Protein AF-A0A2R6MXJ1-F1 (afdb_monomer_lite)

Foldseek 3Di:
DAFPDQDPVGTDDDDDDDDDDDDDADALDWDADPNWIWHWDDPDPVDIDIGTCVPCSVVVVVVVVVVVVVVVVVVVVVVVVVVVVVVVVVVVVVVPPDDDD

Radius of gyration: 31.89 Å; chains: 1; bounding box: 71×28×98 Å

pLDDT: mean 83.09, std 9.75, range [53.72, 97.81]

Structure (mmCIF, N/CA/C/O backbone):
data_AF-A0A2R6MXJ1-F1
#
_entry.id   AF-A0A2R6MXJ1-F1
#
loop_
_atom_site.group_PDB
_atom_site.id
_atom_site.type_symbol
_atom_site.label_atom_id
_atom_site.label_alt_id
_atom_site.label_comp_id
_atom_site.label_asym_id
_atom_site.label_entity_id
_atom_site.label_seq_id
_atom_site.pdbx_PDB_ins_code
_atom_site.Cartn_x
_atom_site.Cartn_y
_atom_site.Cartn_z
_atom_site.occupancy
_atom_site.B_iso_or_equiv
_atom_site.auth_seq_id
_atom_site.auth_comp_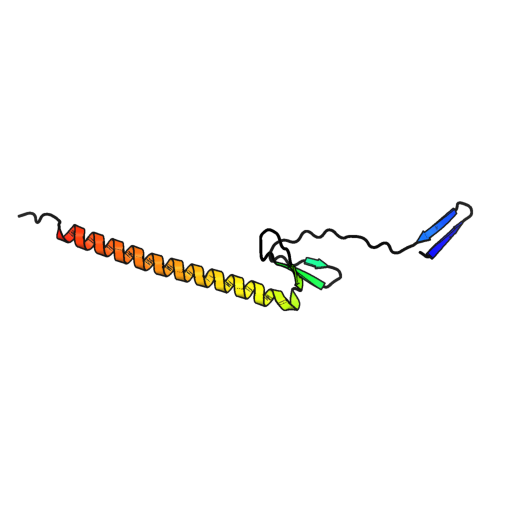id
_atom_site.auth_asym_id
_atom_site.auth_atom_id
_atom_site.pdbx_PDB_model_num
ATOM 1 N N . ALA A 1 1 ? -30.875 -0.581 31.792 1.00 67.19 1 ALA A N 1
ATOM 2 C CA . ALA A 1 1 ? -30.906 0.597 32.678 1.00 67.19 1 ALA A CA 1
ATOM 3 C C . ALA A 1 1 ? -31.044 0.127 34.119 1.00 67.19 1 ALA A C 1
ATOM 5 O O . ALA A 1 1 ? -31.775 -0.831 34.345 1.00 67.19 1 ALA A O 1
ATOM 6 N N . SER A 1 2 ? -30.348 0.762 35.055 1.00 84.25 2 SER A N 1
ATOM 7 C CA . SER A 1 2 ? -30.363 0.514 36.500 1.00 84.25 2 SER A CA 1
ATOM 8 C C . SER A 1 2 ? -30.555 1.829 37.252 1.00 84.25 2 SER A C 1
ATOM 10 O O . SER A 1 2 ? -30.196 2.894 36.755 1.00 84.25 2 SER A O 1
ATOM 12 N N . VAL A 1 3 ? -31.142 1.767 38.444 1.00 82.25 3 VAL A N 1
ATOM 13 C CA . VAL A 1 3 ? -31.262 2.934 39.327 1.00 82.25 3 VAL A CA 1
ATOM 14 C C . VAL A 1 3 ? -29.945 3.110 40.074 1.00 82.25 3 VAL A C 1
ATOM 16 O O . VAL A 1 3 ? -29.483 2.183 40.730 1.00 82.25 3 VAL A O 1
ATOM 19 N N . ASP A 1 4 ? -29.364 4.298 39.952 1.00 83.19 4 ASP A N 1
ATOM 20 C CA . ASP A 1 4 ? -28.047 4.661 40.488 1.00 83.19 4 ASP A CA 1
ATOM 21 C C . ASP A 1 4 ? -28.170 5.398 41.835 1.00 83.19 4 ASP A C 1
ATOM 23 O O . ASP A 1 4 ? -27.277 5.364 42.675 1.00 83.19 4 ASP A O 1
ATOM 27 N N . GLY A 1 5 ? -29.319 6.039 42.077 1.00 81.38 5 GLY A N 1
ATOM 28 C CA . GLY A 1 5 ? -29.639 6.668 43.356 1.00 81.38 5 GLY A CA 1
ATOM 29 C C . GLY A 1 5 ? -31.053 7.244 43.398 1.00 81.38 5 GLY A C 1
ATOM 30 O O . GLY A 1 5 ? -31.608 7.631 42.369 1.00 81.38 5 GLY A O 1
ATOM 31 N N . VAL A 1 6 ? -31.633 7.309 44.598 1.00 77.56 6 VAL A N 1
ATOM 32 C CA . VAL A 1 6 ? -32.955 7.899 44.861 1.00 77.56 6 VAL A CA 1
ATOM 33 C C . VAL A 1 6 ? -32.802 8.955 45.956 1.00 77.56 6 VAL A C 1
ATOM 35 O O . VAL A 1 6 ? -32.290 8.645 47.031 1.00 77.56 6 VAL A O 1
ATOM 38 N N . SER A 1 7 ? -33.237 10.188 45.695 1.00 83.94 7 SER A N 1
ATOM 39 C CA . SER A 1 7 ? -33.294 11.273 46.683 1.00 83.94 7 SER A CA 1
ATOM 40 C C . SER A 1 7 ? -34.670 11.949 46.690 1.00 83.94 7 SER A C 1
ATOM 42 O O . SER A 1 7 ? -35.519 11.667 45.845 1.00 83.94 7 SER A O 1
ATOM 44 N N . ALA A 1 8 ? -34.890 12.857 47.648 1.00 81.00 8 ALA A N 1
ATOM 45 C CA . ALA A 1 8 ? -36.118 13.653 47.735 1.00 81.00 8 ALA A CA 1
ATOM 46 C C . ALA A 1 8 ? -36.349 14.551 46.501 1.00 81.00 8 ALA A C 1
ATOM 48 O O . ALA A 1 8 ? -37.488 14.916 46.223 1.00 81.00 8 ALA A O 1
ATOM 49 N N . ASP A 1 9 ? -35.287 14.850 45.747 1.00 81.00 9 ASP A N 1
ATOM 50 C CA . ASP A 1 9 ? -35.321 15.697 44.552 1.00 81.00 9 ASP A CA 1
ATOM 51 C C . ASP A 1 9 ? -35.487 14.892 43.247 1.00 81.00 9 ASP A C 1
ATOM 53 O O . ASP A 1 9 ? -35.743 15.475 42.193 1.00 81.00 9 ASP A O 1
ATOM 57 N N . GLY A 1 10 ? -35.361 13.556 43.284 1.00 77.25 10 GLY A N 1
ATOM 58 C CA . GLY A 1 10 ? -35.592 12.693 42.120 1.00 77.25 10 GLY A CA 1
ATOM 59 C C . GLY A 1 10 ? -34.809 11.374 42.097 1.00 77.25 10 GLY A C 1
ATOM 60 O O . GLY A 1 10 ? -34.110 11.003 43.039 1.00 77.25 10 GLY A O 1
ATOM 61 N N . ILE A 1 11 ? -34.937 10.649 40.978 1.00 83.75 11 ILE A N 1
ATOM 62 C CA . ILE A 1 11 ? -34.305 9.340 40.742 1.00 83.75 11 ILE A CA 1
ATOM 63 C C . ILE A 1 11 ? -33.242 9.475 39.647 1.00 83.75 11 ILE A C 1
ATOM 65 O O . ILE A 1 11 ? -33.536 9.930 38.541 1.00 83.75 11 ILE A O 1
ATOM 69 N N . ARG A 1 12 ? -32.012 9.039 39.936 1.00 75.38 12 ARG A N 1
ATOM 70 C CA . ARG A 1 12 ? -30.911 8.957 38.968 1.00 75.38 12 ARG A CA 1
ATOM 71 C C . ARG A 1 12 ? -30.890 7.560 38.346 1.00 75.38 12 ARG A C 1
ATOM 73 O O . ARG A 1 12 ? -30.810 6.562 39.058 1.00 75.38 12 ARG A O 1
ATOM 80 N N . LEU A 1 13 ? -30.970 7.493 37.020 1.00 76.19 13 LEU A N 1
ATOM 81 C CA . LEU A 1 13 ? -30.922 6.256 36.237 1.00 76.19 13 LEU A CA 1
ATOM 82 C C . LEU A 1 13 ? -29.610 6.203 35.445 1.00 76.19 13 LEU A C 1
ATOM 84 O O . LEU A 1 13 ? -29.232 7.193 34.823 1.00 76.19 13 LEU A O 1
ATOM 88 N N . SER A 1 14 ? -28.947 5.048 35.444 1.00 76.38 14 SER A N 1
ATOM 89 C CA . SER A 1 14 ? -27.764 4.749 34.635 1.00 76.38 14 SER A CA 1
ATOM 90 C C . SER A 1 14 ? -28.095 3.667 33.605 1.00 76.38 14 SER A C 1
ATOM 92 O O . SER A 1 14 ? -28.795 2.692 33.883 1.00 76.38 14 SER A O 1
ATOM 94 N N . TRP A 1 15 ? -27.648 3.818 32.364 1.00 79.06 15 TRP A N 1
ATOM 95 C CA . TRP A 1 15 ? -27.773 2.769 31.353 1.00 79.06 15 TRP A CA 1
ATOM 96 C C . TRP A 1 15 ? -26.635 2.858 30.346 1.00 79.06 15 TRP A C 1
ATOM 98 O O . TRP A 1 15 ? -26.185 3.948 30.011 1.00 79.06 15 TRP A O 1
ATOM 108 N N . ALA A 1 16 ? -26.180 1.703 29.859 1.00 78.38 16 ALA A N 1
ATOM 109 C CA . ALA A 1 16 ? -25.265 1.647 28.731 1.00 78.38 16 ALA A CA 1
ATOM 110 C C . ALA A 1 16 ? -26.050 1.981 27.458 1.00 78.38 16 ALA A C 1
ATOM 112 O O . ALA A 1 16 ? -26.992 1.269 27.103 1.00 78.38 16 ALA A O 1
ATOM 113 N N . ALA A 1 17 ? -25.688 3.078 26.803 1.00 72.44 17 ALA A N 1
ATOM 114 C CA . ALA A 1 17 ? -26.136 3.384 25.455 1.00 72.44 17 ALA A CA 1
ATOM 115 C C . ALA A 1 17 ? -25.005 3.008 24.488 1.00 72.44 17 ALA A C 1
ATOM 117 O O . ALA A 1 17 ? -23.851 3.331 24.782 1.00 72.44 17 ALA A O 1
ATOM 118 N N . PRO A 1 18 ? -25.289 2.327 23.364 1.00 70.38 18 PRO A N 1
ATOM 119 C CA . PRO A 1 18 ? -24.301 2.207 22.306 1.00 70.38 18 PRO A CA 1
ATOM 120 C C . PRO A 1 18 ? -23.951 3.618 21.823 1.00 70.38 18 PRO A C 1
ATOM 122 O O . PRO A 1 18 ? -24.824 4.360 21.376 1.00 70.38 18 PRO A O 1
ATOM 125 N N . GLY A 1 19 ? -22.690 4.006 22.001 1.00 65.19 19 GLY A N 1
ATOM 126 C CA . GLY A 1 19 ? -22.125 5.210 21.407 1.00 65.19 19 GLY A CA 1
ATOM 127 C C . GLY A 1 19 ? -21.499 4.848 20.068 1.00 65.19 19 GLY A C 1
ATOM 128 O O . GLY A 1 19 ? -20.790 3.847 19.974 1.00 65.19 19 GLY A O 1
ATOM 129 N N . GLU A 1 20 ? -21.772 5.639 19.038 1.00 60.62 20 GLU A N 1
ATOM 130 C CA . GLU A 1 20 ? -21.049 5.545 17.774 1.00 60.62 20 GLU A CA 1
ATOM 131 C C . GLU A 1 20 ? -19.765 6.373 17.895 1.00 60.62 20 GLU A C 1
ATOM 133 O O . GLU A 1 20 ? -19.821 7.588 18.086 1.00 60.62 20 GLU A O 1
ATOM 138 N N . GLU A 1 21 ? -18.600 5.728 17.801 1.00 61.72 21 GLU A N 1
ATOM 139 C CA . GLU A 1 21 ? -17.347 6.447 17.571 1.00 61.72 21 GLU A CA 1
ATOM 140 C C . GLU A 1 21 ? -17.146 6.627 16.071 1.00 61.72 21 GLU A C 1
ATOM 142 O O . GLU A 1 21 ? -17.029 5.665 15.311 1.00 61.72 21 GLU A O 1
ATOM 147 N N . THR A 1 22 ? -17.098 7.885 15.639 1.00 61.91 22 THR A N 1
ATOM 148 C CA . THR A 1 22 ? -16.686 8.221 14.278 1.00 61.91 22 THR A CA 1
ATOM 149 C C . THR A 1 22 ? -15.165 8.266 14.244 1.00 61.91 22 THR A C 1
ATOM 151 O O . THR A 1 22 ? -14.559 9.219 14.729 1.00 61.91 22 THR A O 1
ATOM 154 N N . VAL A 1 23 ? -14.546 7.232 13.681 1.00 65.44 23 VAL A N 1
ATOM 155 C CA . VAL A 1 23 ? -13.095 7.181 13.473 1.00 65.44 23 VAL A CA 1
ATOM 156 C C . VAL A 1 23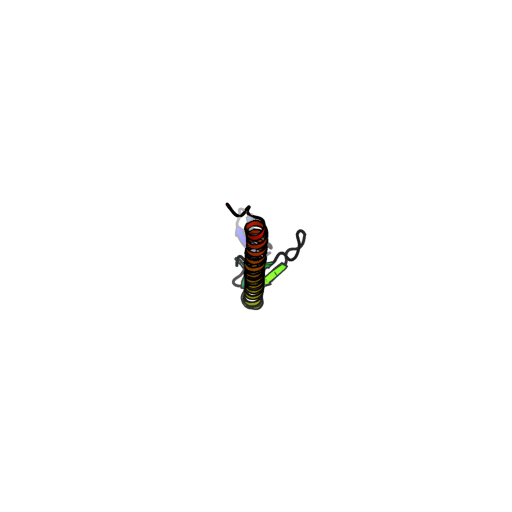 ? -12.807 7.506 12.014 1.00 65.44 23 VAL A C 1
ATOM 158 O O . VAL A 1 23 ? -13.308 6.839 11.108 1.00 65.44 23 VAL A O 1
ATOM 161 N N . THR A 1 24 ? -12.003 8.539 11.777 1.00 65.38 24 THR A N 1
ATOM 162 C CA . THR A 1 24 ? -11.520 8.853 10.431 1.00 65.38 24 THR A CA 1
ATOM 163 C C . THR A 1 24 ? -10.427 7.861 10.066 1.00 65.38 24 THR A C 1
ATOM 165 O O . THR A 1 24 ? -9.415 7.761 10.756 1.00 65.38 24 THR A O 1
ATOM 168 N N . LEU A 1 25 ? -10.628 7.132 8.974 1.00 65.50 25 LEU A N 1
ATOM 169 C CA . LEU A 1 25 ? -9.671 6.159 8.466 1.00 65.50 25 LEU A CA 1
ATOM 170 C C . LEU A 1 25 ? -9.109 6.659 7.139 1.00 65.50 25 LEU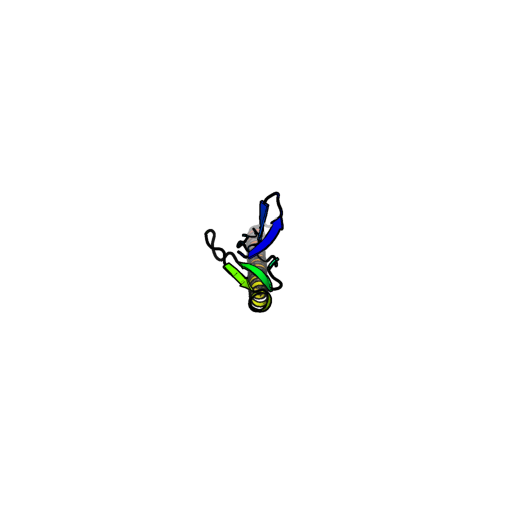 A C 1
ATOM 172 O O . LEU A 1 25 ? -9.865 7.093 6.270 1.00 65.50 25 LEU A O 1
ATOM 176 N N . SER A 1 26 ? -7.790 6.582 6.989 1.00 68.69 26 SER A N 1
ATOM 177 C CA . SER A 1 26 ? -7.098 6.832 5.725 1.00 68.69 26 SER A CA 1
ATOM 178 C C . SER A 1 26 ? -6.623 5.509 5.126 1.00 68.69 26 SER A C 1
ATOM 180 O O . SER A 1 26 ? -6.460 4.516 5.841 1.00 68.69 26 SER A O 1
ATOM 182 N N . ALA A 1 27 ? -6.417 5.471 3.810 1.00 67.38 27 ALA A N 1
ATOM 183 C CA . ALA A 1 27 ? -5.949 4.268 3.130 1.00 67.38 27 ALA A CA 1
ATOM 184 C C . ALA A 1 27 ? -4.564 3.862 3.657 1.00 67.38 27 ALA A C 1
ATOM 186 O O . ALA A 1 27 ? -3.602 4.615 3.523 1.00 67.38 27 ALA A O 1
ATOM 187 N N . GLY A 1 28 ? -4.473 2.670 4.249 1.00 64.94 28 GLY A N 1
ATOM 188 C CA . GLY A 1 28 ? -3.231 2.151 4.829 1.00 64.94 28 GLY A CA 1
ATOM 189 C C . GLY A 1 28 ? -2.849 2.708 6.205 1.00 64.94 28 GLY A C 1
ATOM 190 O O . GLY A 1 28 ? -1.839 2.265 6.743 1.00 64.94 28 GLY A O 1
ATOM 191 N N . ASP A 1 29 ? -3.638 3.611 6.798 1.00 77.62 29 ASP A N 1
ATOM 192 C CA . ASP A 1 29 ? -3.412 4.049 8.179 1.00 77.62 29 ASP A CA 1
ATOM 193 C C . ASP A 1 29 ? -4.019 3.057 9.170 1.00 77.62 29 ASP A C 1
ATOM 195 O O . ASP A 1 29 ? -5.182 2.655 9.050 1.00 77.62 29 ASP A O 1
ATOM 199 N N . ASN A 1 30 ? -3.236 2.717 10.191 1.00 77.81 30 ASN A N 1
ATOM 200 C CA . ASN A 1 30 ? -3.697 1.912 11.308 1.00 77.81 30 ASN A CA 1
ATOM 201 C C . ASN A 1 30 ? -4.410 2.780 12.351 1.00 77.81 30 ASN A C 1
ATOM 203 O O . ASN A 1 30 ? -3.888 3.798 12.805 1.00 77.81 30 ASN A O 1
ATOM 207 N N . GLN A 1 31 ? -5.587 2.337 12.782 1.00 79.69 31 GLN A N 1
ATOM 208 C CA . GLN A 1 31 ? -6.361 2.938 13.861 1.00 79.69 31 GLN A CA 1
ATOM 209 C C . GLN A 1 31 ? -6.744 1.879 14.889 1.00 79.69 31 GLN A C 1
ATOM 211 O O . GLN A 1 31 ? -7.149 0.767 14.551 1.00 79.69 31 GLN A O 1
ATOM 216 N N . THR A 1 32 ? -6.618 2.228 16.169 1.00 83.06 32 THR A N 1
ATOM 217 C CA . THR A 1 32 ? -6.941 1.318 17.272 1.00 83.06 32 THR A CA 1
ATOM 218 C C . THR A 1 32 ? -8.354 1.580 17.766 1.00 83.06 32 THR A C 1
ATOM 220 O O . THR A 1 32 ? -8.646 2.666 18.257 1.00 83.06 32 THR A O 1
ATOM 223 N N . VAL A 1 33 ? -9.213 0.565 17.698 1.00 78.00 33 VAL A N 1
ATOM 224 C CA . VAL A 1 33 ? -10.590 0.616 18.203 1.00 78.00 33 VAL A CA 1
ATOM 225 C C . VAL A 1 33 ? -10.774 -0.516 19.205 1.00 78.00 33 VAL A C 1
ATOM 227 O O . VAL A 1 33 ? -10.570 -1.686 18.877 1.00 78.00 33 VAL A O 1
ATOM 230 N N . ASN A 1 34 ? -11.132 -0.181 20.450 1.00 78.75 34 ASN A N 1
ATOM 231 C CA . ASN A 1 34 ? -11.286 -1.150 21.547 1.00 78.75 34 ASN A CA 1
ATOM 232 C C . ASN A 1 34 ? -10.069 -2.085 21.741 1.00 78.75 34 ASN A C 1
ATOM 234 O O . ASN A 1 34 ? -10.221 -3.259 22.074 1.00 78.75 34 ASN A O 1
ATOM 238 N N . GLY A 1 35 ? -8.852 -1.571 21.522 1.00 80.25 35 GLY A N 1
ATOM 239 C CA . GLY A 1 35 ? -7.602 -2.324 21.694 1.00 80.25 35 GLY A CA 1
ATOM 240 C C . GLY A 1 35 ? -7.242 -3.267 20.540 1.00 80.25 35 GLY A C 1
ATOM 241 O O . GLY A 1 35 ? -6.262 -3.999 20.652 1.00 80.25 35 GLY A O 1
ATOM 242 N N . VAL A 1 36 ? -8.000 -3.250 19.441 1.00 82.94 36 VAL A N 1
ATOM 243 C CA . VAL A 1 36 ? -7.674 -3.970 18.203 1.00 82.94 36 VAL A CA 1
ATOM 244 C C . VAL A 1 36 ? -7.325 -2.955 17.119 1.00 82.94 36 VAL A C 1
ATOM 246 O O . VAL A 1 36 ? -8.024 -1.958 16.945 1.00 82.94 36 VAL A O 1
ATOM 249 N N . GLU A 1 37 ? -6.229 -3.202 16.410 1.00 86.25 37 GLU A N 1
ATOM 250 C CA . GLU A 1 37 ? -5.746 -2.347 15.329 1.00 86.25 37 GLU A CA 1
ATOM 251 C C . GLU A 1 37 ? -6.382 -2.765 13.995 1.00 86.25 37 GLU A C 1
ATOM 253 O O . GLU A 1 37 ? -6.399 -3.950 13.634 1.00 86.25 37 GLU A O 1
ATOM 258 N N . TYR A 1 38 ? -6.920 -1.787 13.275 1.00 85.19 38 TYR A N 1
ATOM 259 C CA . TYR A 1 38 ? -7.548 -1.954 11.971 1.00 85.19 38 TYR A CA 1
ATOM 260 C C . TYR A 1 38 ? -6.976 -0.950 10.975 1.00 85.19 38 TYR A C 1
ATOM 262 O O . TYR A 1 38 ? -6.571 0.141 11.363 1.00 85.19 38 TYR A O 1
ATOM 270 N N . PHE A 1 39 ? -7.038 -1.275 9.689 1.00 87.25 39 PHE A N 1
ATOM 271 C CA . PHE A 1 39 ? -6.766 -0.336 8.604 1.00 87.25 39 PHE A CA 1
ATOM 272 C C . PHE A 1 39 ? -7.896 -0.351 7.577 1.00 87.25 39 PHE A C 1
ATOM 274 O O . PHE A 1 39 ? -8.621 -1.343 7.431 1.00 87.25 39 PHE A O 1
ATOM 281 N N . ALA A 1 40 ? -8.045 0.761 6.859 1.00 87.44 40 ALA A N 1
ATOM 282 C CA . ALA A 1 40 ? -8.980 0.857 5.748 1.00 87.44 40 ALA A CA 1
ATOM 283 C C . ALA A 1 40 ? -8.301 0.485 4.425 1.00 87.44 40 ALA A C 1
ATOM 285 O O . ALA A 1 40 ? -7.242 1.013 4.071 1.00 87.44 40 ALA A O 1
ATOM 286 N N . HIS A 1 41 ? -8.955 -0.400 3.679 1.00 83.56 41 HIS A N 1
ATOM 287 C CA . HIS A 1 41 ? -8.617 -0.762 2.311 1.00 83.56 41 HIS A CA 1
ATOM 288 C C . HIS A 1 41 ? -9.749 -0.335 1.371 1.00 83.56 41 HIS A C 1
ATOM 290 O O . HIS A 1 41 ? -10.919 -0.645 1.603 1.00 83.56 41 HIS A O 1
ATOM 296 N N . PHE A 1 42 ? -9.390 0.365 0.298 1.00 86.69 42 PHE A N 1
ATOM 297 C CA . PHE A 1 42 ? -10.316 0.900 -0.697 1.00 86.69 42 PHE A CA 1
ATOM 298 C C . PHE A 1 42 ? -10.088 0.161 -2.021 1.00 86.69 42 PHE A C 1
ATOM 300 O O . PHE A 1 42 ? -9.240 0.580 -2.809 1.00 86.69 42 PHE A O 1
ATOM 307 N N . PRO A 1 43 ? -10.775 -0.969 -2.266 1.00 79.56 43 PRO A N 1
ATOM 308 C CA . PRO A 1 43 ? -10.609 -1.720 -3.510 1.00 79.56 43 PRO A CA 1
ATOM 309 C C . PRO A 1 43 ? -11.207 -0.992 -4.725 1.00 79.56 43 PRO A C 1
ATOM 311 O O . PRO A 1 43 ? -10.799 -1.256 -5.853 1.00 79.56 43 PRO A O 1
ATOM 314 N N . ASP A 1 44 ? -12.188 -0.110 -4.505 1.00 81.44 44 ASP A N 1
ATOM 315 C CA . ASP A 1 44 ? -12.853 0.692 -5.532 1.00 81.44 44 ASP A CA 1
ATOM 316 C C . ASP A 1 44 ? -13.371 2.024 -4.941 1.00 81.44 44 ASP A C 1
ATOM 318 O O . ASP A 1 44 ? -13.367 2.215 -3.724 1.00 81.44 44 ASP A O 1
ATOM 322 N N . GLU A 1 45 ? -13.813 2.957 -5.793 1.00 81.00 45 GLU A N 1
ATOM 323 C CA . GLU A 1 45 ? -14.258 4.306 -5.383 1.00 81.00 45 GLU A CA 1
ATOM 324 C C . GLU A 1 45 ? -15.509 4.313 -4.483 1.00 81.00 45 GLU A C 1
ATOM 326 O O . GLU A 1 45 ? -15.794 5.319 -3.836 1.00 81.00 45 GLU A O 1
ATOM 331 N N . ASN A 1 46 ? -16.261 3.209 -4.426 1.00 83.69 46 ASN A N 1
ATOM 332 C CA . ASN A 1 46 ? -17.543 3.119 -3.723 1.00 83.69 46 ASN A CA 1
ATOM 333 C C . ASN A 1 46 ? -17.542 2.074 -2.598 1.00 83.69 46 ASN A C 1
ATOM 335 O O . ASN A 1 46 ? -18.597 1.776 -2.028 1.00 83.69 46 ASN A O 1
ATOM 339 N N . ARG A 1 47 ? -16.384 1.497 -2.268 1.00 79.81 47 ARG A N 1
ATOM 340 C CA . ARG A 1 47 ? -16.265 0.421 -1.288 1.00 79.81 47 ARG A CA 1
ATOM 341 C C . ARG A 1 47 ? -15.091 0.670 -0.367 1.00 79.81 47 ARG A C 1
ATOM 343 O O . ARG A 1 47 ? -13.963 0.878 -0.795 1.00 79.81 47 ARG A O 1
ATOM 350 N N . VAL A 1 48 ? -15.371 0.538 0.923 1.00 82.50 48 VAL A N 1
ATOM 351 C CA . VAL A 1 48 ? -14.368 0.567 1.983 1.00 82.50 48 VAL A CA 1
ATOM 352 C C . VAL A 1 48 ? -14.435 -0.753 2.729 1.00 82.50 48 VAL A C 1
ATOM 354 O O . VAL A 1 48 ? -15.517 -1.218 3.090 1.00 82.50 48 VAL A O 1
ATOM 357 N N . GLN A 1 49 ? -13.282 -1.370 2.942 1.00 83.69 49 GLN A N 1
ATOM 358 C CA . GLN A 1 49 ? -13.128 -2.561 3.763 1.00 83.69 49 GLN A CA 1
ATOM 359 C C . GLN A 1 49 ? -12.303 -2.207 4.995 1.00 83.69 49 GLN A C 1
ATOM 361 O O . GLN A 1 49 ? -11.233 -1.615 4.881 1.00 83.69 49 GLN A O 1
ATOM 366 N N . ILE A 1 50 ? -12.807 -2.581 6.168 1.00 84.56 50 ILE A N 1
ATOM 367 C CA . ILE A 1 50 ? -12.087 -2.467 7.435 1.00 84.56 50 ILE A CA 1
ATOM 368 C C . ILE A 1 50 ? -11.466 -3.830 7.712 1.00 84.56 50 ILE A C 1
ATOM 370 O O . ILE A 1 50 ? -12.188 -4.812 7.899 1.00 84.56 50 ILE A O 1
ATOM 374 N N . LEU A 1 51 ? -10.141 -3.900 7.716 1.00 85.25 51 LEU A N 1
ATOM 375 C CA . LEU A 1 51 ? -9.400 -5.142 7.913 1.00 85.25 51 LEU A CA 1
ATOM 376 C C . LEU A 1 51 ? -8.551 -5.035 9.173 1.00 85.25 51 LEU A C 1
ATOM 378 O O . LEU A 1 51 ? -8.079 -3.957 9.522 1.00 85.25 51 LEU A O 1
ATOM 382 N N . ARG A 1 52 ? -8.354 -6.155 9.871 1.00 84.75 52 ARG A N 1
ATOM 383 C CA . ARG A 1 52 ? -7.468 -6.182 11.037 1.00 84.75 52 ARG A CA 1
ATOM 384 C C . ARG A 1 52 ? -6.007 -6.117 10.608 1.00 84.75 52 ARG A C 1
ATOM 386 O O . ARG A 1 52 ? -5.583 -6.858 9.713 1.00 84.75 52 ARG A O 1
ATOM 393 N N . SER A 1 53 ? -5.236 -5.271 11.278 1.00 84.25 53 SER A N 1
ATOM 394 C CA . SER A 1 53 ? -3.843 -5.021 10.911 1.00 84.25 53 SER A CA 1
ATOM 395 C C . SER A 1 53 ? -2.939 -6.221 11.204 1.00 84.25 53 SER A C 1
ATOM 397 O O . SER A 1 53 ? -2.069 -6.541 10.399 1.00 84.25 53 SER A O 1
ATOM 399 N N . ASP A 1 54 ? -3.204 -6.967 12.279 1.00 84.88 54 ASP A N 1
ATOM 400 C CA . ASP A 1 54 ? -2.434 -8.156 12.678 1.00 84.88 54 ASP A CA 1
ATOM 401 C C . ASP A 1 54 ? -2.451 -9.298 11.646 1.00 84.88 54 ASP A C 1
ATOM 403 O O . ASP A 1 54 ? -1.514 -10.094 11.593 1.00 84.88 54 ASP A O 1
ATOM 407 N N . GLN A 1 55 ? -3.493 -9.379 10.816 1.00 83.75 55 GLN A N 1
ATOM 408 C CA . GLN A 1 55 ? -3.674 -10.461 9.843 1.00 83.75 55 GLN A CA 1
ATOM 409 C C . GLN A 1 55 ? -3.411 -10.037 8.398 1.00 83.75 55 GLN A C 1
ATOM 411 O O . GLN A 1 55 ? -2.888 -10.831 7.618 1.00 83.75 55 GLN A O 1
ATOM 416 N N . HIS A 1 56 ? -3.781 -8.809 8.025 1.00 85.62 56 HIS A N 1
ATOM 417 C CA . HIS A 1 56 ? -3.856 -8.413 6.613 1.00 85.62 56 HIS A CA 1
ATOM 418 C C . HIS A 1 56 ? -2.879 -7.303 6.213 1.00 85.62 56 HIS A C 1
ATOM 420 O O . HIS A 1 56 ? -2.610 -7.137 5.022 1.00 85.62 56 HIS A O 1
ATOM 426 N N . TYR A 1 57 ? -2.302 -6.573 7.172 1.00 84.75 57 TYR A N 1
ATOM 427 C CA . TYR A 1 57 ? -1.452 -5.418 6.867 1.00 84.75 57 TYR A CA 1
ATOM 428 C C . TYR A 1 57 ? -0.168 -5.807 6.120 1.00 84.75 57 TYR A C 1
ATOM 430 O O . TYR A 1 57 ? 0.220 -5.151 5.156 1.00 84.75 57 TYR A O 1
ATOM 4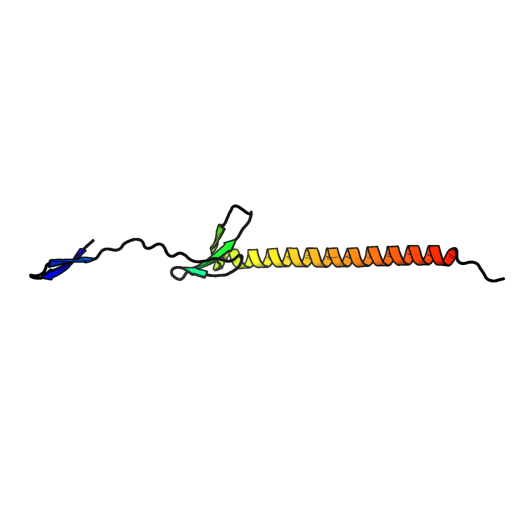38 N N . GLY A 1 58 ? 0.470 -6.916 6.509 1.00 84.44 58 GLY A N 1
ATOM 439 C CA . GLY A 1 58 ? 1.694 -7.390 5.853 1.00 84.44 58 GLY A CA 1
ATOM 440 C C . GLY A 1 58 ? 1.489 -7.731 4.373 1.00 84.44 58 GLY A C 1
ATOM 441 O O . GLY A 1 58 ? 2.320 -7.380 3.538 1.00 84.44 58 GLY A O 1
ATOM 442 N N . THR A 1 59 ? 0.363 -8.364 4.034 1.00 86.12 59 THR A N 1
ATOM 443 C CA . THR A 1 59 ? 0.001 -8.658 2.640 1.00 86.12 59 THR A CA 1
ATOM 444 C C . THR A 1 59 ? -0.279 -7.377 1.861 1.00 86.12 59 THR A C 1
ATOM 446 O O . THR A 1 59 ? 0.255 -7.219 0.768 1.00 86.12 59 THR A O 1
ATOM 449 N N . TYR A 1 60 ? -1.029 -6.438 2.447 1.00 86.69 60 TYR A N 1
ATOM 450 C CA . TYR A 1 60 ? -1.333 -5.143 1.832 1.00 86.69 60 TYR A CA 1
ATOM 451 C C . TYR A 1 60 ? -0.063 -4.359 1.457 1.00 86.69 60 TYR A C 1
ATOM 453 O O . TYR A 1 60 ? 0.100 -3.937 0.312 1.00 86.69 60 TYR A O 1
ATOM 461 N N . VAL A 1 61 ? 0.878 -4.217 2.396 1.00 86.88 61 VAL A N 1
ATOM 462 C CA . VAL A 1 61 ? 2.155 -3.530 2.135 1.00 86.88 61 VAL A CA 1
ATOM 463 C C . VAL A 1 61 ? 3.003 -4.302 1.117 1.00 86.88 61 VAL A C 1
ATOM 465 O O . VAL A 1 61 ? 3.645 -3.699 0.256 1.00 86.88 61 VAL A O 1
ATOM 468 N N . GLY A 1 62 ? 2.983 -5.636 1.177 1.00 86.56 62 GLY A N 1
ATOM 469 C CA . GLY A 1 62 ? 3.663 -6.493 0.206 1.00 86.56 62 GLY A CA 1
ATOM 470 C C . GLY A 1 62 ? 3.174 -6.267 -1.227 1.00 86.56 62 GLY A C 1
ATOM 471 O O . GLY A 1 62 ? 3.988 -6.080 -2.131 1.00 86.56 62 GLY A O 1
ATOM 472 N N . GLU A 1 63 ? 1.861 -6.216 -1.438 1.00 87.44 63 GLU A N 1
ATOM 473 C CA . GLU A 1 63 ? 1.261 -5.937 -2.748 1.00 87.44 63 GLU A CA 1
ATOM 474 C C . GLU A 1 63 ? 1.620 -4.540 -3.264 1.00 87.44 63 GLU A C 1
ATOM 476 O O . GLU A 1 63 ? 1.998 -4.398 -4.429 1.00 87.44 63 GLU A O 1
ATOM 481 N N . LEU A 1 64 ? 1.593 -3.523 -2.396 1.00 86.81 64 LEU A N 1
ATOM 482 C CA . LEU A 1 64 ? 1.986 -2.162 -2.768 1.00 86.81 64 LEU A CA 1
ATOM 483 C C . LEU A 1 64 ? 3.445 -2.110 -3.248 1.00 86.81 64 LEU A C 1
ATOM 485 O O . LEU A 1 64 ? 3.735 -1.552 -4.307 1.00 86.81 64 LEU A O 1
ATOM 489 N N . SER A 1 65 ? 4.348 -2.786 -2.531 1.00 86.75 65 SER A N 1
ATOM 490 C CA . SER A 1 65 ? 5.759 -2.879 -2.923 1.00 86.75 65 SER A CA 1
ATOM 491 C C . SER A 1 65 ? 5.963 -3.619 -4.253 1.00 86.75 65 SER A C 1
ATOM 493 O O . SER A 1 65 ? 6.844 -3.270 -5.040 1.00 86.75 65 SER A O 1
ATOM 495 N N . ALA A 1 66 ? 5.126 -4.619 -4.548 1.00 86.38 66 ALA A N 1
ATOM 496 C CA . ALA A 1 66 ? 5.176 -5.350 -5.810 1.00 86.38 66 ALA A CA 1
ATOM 497 C C . ALA A 1 66 ? 4.734 -4.472 -6.993 1.00 86.38 66 ALA A C 1
ATOM 499 O O . ALA A 1 66 ? 5.332 -4.549 -8.071 1.00 86.38 66 ALA A O 1
ATOM 500 N N . ILE A 1 67 ? 3.731 -3.611 -6.789 1.00 86.88 67 ILE A N 1
ATOM 501 C CA . ILE A 1 67 ? 3.281 -2.624 -7.781 1.00 86.88 67 ILE A CA 1
ATOM 502 C C . ILE A 1 67 ? 4.387 -1.602 -8.063 1.00 86.88 67 ILE A C 1
ATOM 504 O O . ILE A 1 67 ? 4.690 -1.327 -9.227 1.00 86.88 67 ILE A O 1
ATOM 508 N N . GLU A 1 68 ? 5.023 -1.062 -7.023 1.00 85.81 68 GLU A N 1
ATOM 509 C CA . GLU A 1 68 ? 6.149 -0.133 -7.175 1.00 85.81 68 GLU A CA 1
ATOM 510 C C . GLU A 1 68 ? 7.311 -0.776 -7.939 1.00 85.81 68 GLU A C 1
ATOM 512 O O . GLU A 1 68 ? 7.807 -0.208 -8.914 1.00 85.81 68 GLU A O 1
ATOM 517 N N . TYR A 1 69 ? 7.687 -2.002 -7.568 1.00 87.75 69 TYR A N 1
ATOM 518 C CA . TYR A 1 69 ? 8.733 -2.761 -8.253 1.00 87.75 69 TYR A CA 1
ATOM 519 C C . TYR A 1 69 ? 8.420 -2.998 -9.737 1.00 87.75 69 TYR A C 1
ATOM 521 O O . TYR A 1 69 ? 9.307 -2.913 -10.595 1.00 87.75 69 TYR A O 1
ATOM 529 N N . TRP A 1 70 ? 7.158 -3.296 -10.058 1.00 86.69 70 TRP A N 1
ATOM 530 C CA . TRP A 1 70 ? 6.710 -3.456 -11.437 1.00 86.69 70 TRP A CA 1
ATOM 531 C C . TRP A 1 70 ? 6.845 -2.155 -12.238 1.00 86.69 70 TRP A C 1
ATOM 533 O O . TRP A 1 70 ? 7.424 -2.163 -13.329 1.00 86.69 70 TRP A O 1
ATOM 543 N N . ASN A 1 71 ? 6.371 -1.037 -11.682 1.00 89.00 71 ASN A N 1
ATOM 544 C CA . ASN A 1 71 ? 6.456 0.278 -12.321 1.00 89.00 71 ASN A CA 1
ATOM 545 C C . ASN A 1 71 ? 7.907 0.714 -12.556 1.00 89.00 71 ASN A C 1
ATOM 547 O O . ASN A 1 71 ? 8.236 1.185 -13.646 1.00 89.00 71 ASN A O 1
ATOM 551 N N . GLU A 1 72 ? 8.791 0.495 -11.583 1.00 89.50 72 GLU A N 1
ATOM 552 C CA . GLU A 1 72 ? 10.215 0.820 -11.707 1.00 89.50 72 GLU A CA 1
ATOM 553 C C . GLU A 1 72 ? 10.865 0.065 -12.878 1.00 89.50 72 GLU A C 1
ATOM 555 O O . GLU A 1 72 ? 11.548 0.648 -13.724 1.00 89.50 72 GLU A O 1
ATOM 560 N N . ARG A 1 73 ? 10.585 -1.239 -13.001 1.00 89.06 73 ARG A N 1
ATOM 561 C CA . ARG A 1 73 ? 11.090 -2.057 -14.116 1.00 89.06 73 ARG A CA 1
ATOM 562 C C . ARG A 1 73 ? 10.542 -1.608 -15.459 1.00 89.06 73 ARG A C 1
ATOM 564 O O . ARG A 1 73 ? 11.290 -1.569 -16.436 1.00 89.06 73 ARG A O 1
ATOM 571 N N . GLN A 1 74 ? 9.255 -1.286 -15.519 1.00 91.62 74 GLN A N 1
ATOM 572 C CA . GLN A 1 74 ? 8.628 -0.790 -16.737 1.00 91.62 74 GLN A CA 1
ATOM 573 C C . GLN A 1 74 ? 9.282 0.524 -17.186 1.00 91.62 74 GLN A C 1
ATOM 575 O O . GLN A 1 74 ? 9.669 0.641 -18.350 1.00 91.62 74 GLN A O 1
ATOM 580 N N . ASN A 1 75 ? 9.490 1.466 -16.264 1.00 91.06 75 ASN A N 1
ATOM 581 C CA . ASN A 1 75 ? 10.174 2.730 -16.540 1.00 91.06 75 ASN A CA 1
ATOM 582 C C . ASN A 1 75 ? 11.611 2.509 -17.032 1.00 91.06 75 ASN A C 1
ATOM 584 O O . ASN A 1 75 ? 12.018 3.104 -18.033 1.00 91.06 75 ASN A O 1
ATOM 588 N N . GLY A 1 76 ? 12.359 1.604 -16.393 1.00 93.50 76 GLY A N 1
ATOM 589 C CA . GLY A 1 76 ? 13.714 1.247 -16.817 1.00 93.50 76 GLY A CA 1
ATOM 590 C C . GLY A 1 76 ? 13.767 0.699 -18.248 1.00 93.50 76 GLY A C 1
ATOM 591 O O . GLY A 1 76 ? 14.591 1.138 -19.054 1.00 93.50 76 GLY A O 1
ATOM 592 N N . VAL A 1 77 ? 12.853 -0.213 -18.601 1.00 95.88 77 VAL A N 1
ATOM 593 C CA . VAL A 1 77 ? 12.759 -0.771 -19.962 1.00 95.88 77 VAL A CA 1
ATOM 594 C C . VAL A 1 77 ? 12.428 0.315 -20.986 1.00 95.88 77 VAL A C 1
ATOM 596 O O . VAL A 1 77 ? 13.082 0.383 -22.029 1.00 95.88 77 VAL A O 1
ATOM 599 N N . TRP A 1 78 ? 11.474 1.202 -20.689 1.00 94.81 78 TRP A N 1
ATOM 600 C CA . TRP A 1 78 ? 11.152 2.330 -21.568 1.00 94.81 78 TRP A CA 1
ATOM 601 C C . TRP A 1 78 ? 12.353 3.251 -21.798 1.00 94.81 78 TRP A C 1
ATOM 603 O O . TRP A 1 78 ? 12.581 3.677 -22.931 1.00 94.81 78 TRP A O 1
ATOM 613 N N . GLY A 1 79 ? 13.169 3.492 -20.768 1.00 95.69 79 GLY A N 1
ATOM 614 C CA . GLY A 1 79 ? 14.411 4.255 -20.898 1.00 95.69 79 GLY A CA 1
ATOM 615 C C . GLY A 1 79 ? 15.377 3.651 -21.923 1.00 95.69 79 GLY A C 1
ATOM 616 O O . GLY A 1 79 ? 15.869 4.359 -22.803 1.00 95.69 79 GLY A O 1
ATOM 617 N N . VAL A 1 80 ? 15.60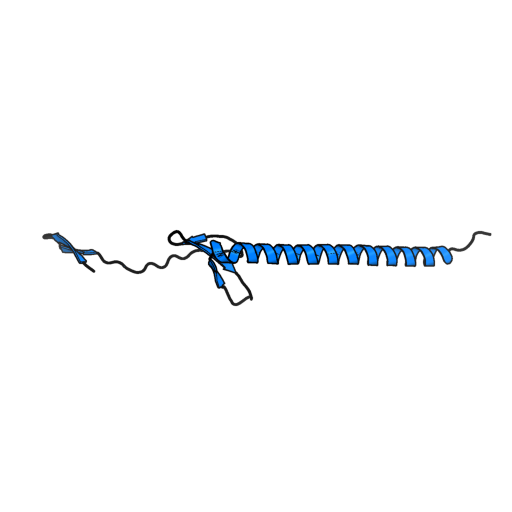2 2.333 -21.869 1.00 96.56 80 VAL A N 1
ATOM 618 C CA . VAL A 1 80 ? 16.481 1.625 -22.821 1.00 96.56 80 VAL A CA 1
ATOM 619 C C . VAL A 1 80 ? 15.923 1.669 -24.245 1.00 96.56 80 VAL A C 1
ATOM 621 O O . VAL A 1 80 ? 16.681 1.893 -25.194 1.00 96.56 80 VAL A O 1
ATOM 624 N N . VAL A 1 81 ? 14.610 1.489 -24.410 1.00 97.19 81 VAL A N 1
ATOM 625 C CA . VAL A 1 81 ? 13.940 1.551 -25.721 1.00 97.19 81 VAL A CA 1
ATOM 626 C C . VAL A 1 81 ? 14.102 2.936 -26.350 1.00 97.19 81 VAL A C 1
ATOM 628 O O . VAL A 1 81 ? 14.519 3.037 -27.505 1.00 97.19 81 VAL A O 1
ATOM 631 N N . ILE A 1 82 ? 13.836 4.001 -25.587 1.00 96.38 82 ILE A N 1
ATOM 632 C CA . ILE A 1 82 ? 13.962 5.388 -26.057 1.00 96.38 82 ILE A CA 1
ATOM 633 C C . ILE A 1 82 ? 15.411 5.699 -26.435 1.00 96.38 82 ILE A C 1
ATOM 635 O O . ILE A 1 82 ? 15.656 6.229 -27.520 1.00 96.38 82 ILE A O 1
ATOM 639 N N . LEU A 1 83 ? 16.374 5.342 -25.580 1.00 97.69 83 LEU A N 1
ATOM 640 C CA . LEU A 1 83 ? 17.789 5.594 -25.848 1.00 97.69 83 LEU A CA 1
ATOM 641 C C . LEU A 1 83 ? 18.244 4.889 -27.130 1.00 97.69 83 LEU A C 1
ATOM 643 O O . LEU A 1 83 ? 18.835 5.523 -28.001 1.00 97.69 83 LEU A O 1
ATOM 647 N N . SER A 1 84 ? 17.903 3.608 -27.278 1.00 97.19 84 SER A N 1
ATOM 648 C CA . SER A 1 84 ? 18.250 2.815 -28.462 1.00 97.19 84 SER A CA 1
ATOM 649 C C . SER A 1 84 ? 17.633 3.395 -29.736 1.00 97.19 84 SER A C 1
ATOM 651 O O . SER A 1 84 ? 18.296 3.470 -30.772 1.00 97.19 84 SER A O 1
ATOM 653 N N . PHE A 1 85 ? 16.380 3.853 -29.660 1.00 97.56 85 PHE A N 1
ATOM 654 C CA . PHE A 1 85 ? 15.699 4.504 -30.775 1.00 97.56 85 PHE A CA 1
ATOM 655 C C . PHE A 1 85 ? 16.388 5.813 -31.181 1.00 97.56 85 PHE A C 1
ATOM 657 O O . PHE A 1 85 ? 16.690 6.003 -32.360 1.00 97.56 85 PHE A O 1
ATOM 664 N N . ILE A 1 86 ? 16.707 6.684 -30.216 1.00 97.81 86 ILE A N 1
ATOM 665 C CA . ILE A 1 86 ? 17.427 7.942 -30.470 1.00 97.81 86 ILE A CA 1
ATOM 666 C C . ILE A 1 86 ? 18.797 7.655 -31.082 1.00 97.81 86 ILE A C 1
ATOM 668 O O . ILE A 1 86 ? 19.158 8.275 -32.080 1.00 97.81 86 ILE A O 1
ATOM 672 N N . THR A 1 87 ? 19.548 6.698 -30.533 1.00 97.56 87 THR A N 1
ATOM 673 C CA . THR A 1 87 ? 20.838 6.287 -31.097 1.00 97.56 87 THR A CA 1
ATOM 674 C C . THR A 1 87 ? 20.684 5.829 -32.546 1.00 97.56 87 THR A C 1
ATOM 676 O O . THR A 1 87 ? 21.454 6.265 -33.400 1.00 97.56 87 THR A O 1
ATOM 679 N N . GLY A 1 88 ? 19.665 5.025 -32.857 1.00 97.25 88 GLY A N 1
ATOM 680 C CA . GLY A 1 88 ? 19.361 4.613 -34.228 1.00 97.25 88 GLY A CA 1
ATOM 681 C C . GLY A 1 88 ? 19.094 5.799 -35.160 1.00 97.25 88 GLY A C 1
ATOM 682 O O . GLY A 1 88 ? 19.689 5.882 -36.233 1.00 97.25 88 GLY A O 1
ATOM 683 N N . VAL A 1 89 ? 18.263 6.756 -34.735 1.00 96.62 89 VAL A N 1
ATOM 684 C CA . VAL A 1 89 ? 17.980 7.982 -35.504 1.00 96.62 89 VAL A CA 1
ATOM 685 C C . VAL A 1 89 ? 19.250 8.803 -35.731 1.00 96.62 89 VAL A C 1
ATOM 687 O O . VAL A 1 89 ? 19.494 9.247 -36.851 1.00 96.62 89 VAL A O 1
ATOM 690 N N . VAL A 1 90 ? 20.085 8.975 -34.702 1.00 96.06 90 VAL A N 1
ATOM 691 C CA . VAL A 1 90 ? 21.358 9.706 -34.801 1.00 96.06 90 VAL A CA 1
ATOM 692 C C . VAL A 1 90 ? 22.308 9.028 -35.786 1.00 96.06 90 VAL A C 1
ATOM 694 O O . VAL A 1 90 ? 22.928 9.714 -36.600 1.00 96.06 90 VAL A O 1
ATOM 697 N N . LEU A 1 91 ? 22.405 7.696 -35.763 1.00 96.06 91 LEU A N 1
ATOM 698 C CA . LEU A 1 91 ? 23.229 6.941 -36.710 1.00 96.06 91 LEU A CA 1
ATOM 699 C C . LEU A 1 91 ? 22.746 7.129 -38.151 1.00 96.06 91 LEU A C 1
ATOM 701 O O . LEU A 1 91 ? 23.560 7.403 -39.034 1.00 96.06 91 LEU A O 1
ATOM 705 N N . VAL A 1 92 ? 21.432 7.053 -38.382 1.00 95.12 92 VAL A N 1
ATOM 706 C CA . VAL A 1 92 ? 20.841 7.314 -39.702 1.00 95.12 92 VAL A CA 1
ATOM 707 C C . VAL A 1 92 ? 21.137 8.745 -40.145 1.00 95.12 92 VAL A C 1
ATOM 709 O O . VAL A 1 92 ? 21.678 8.943 -41.228 1.00 95.12 92 VAL A O 1
ATOM 712 N N . ALA A 1 93 ? 20.857 9.742 -39.304 1.00 93.00 93 ALA A N 1
ATOM 713 C CA . ALA A 1 93 ? 21.103 11.148 -39.621 1.00 93.00 93 ALA A CA 1
ATOM 714 C C . ALA A 1 93 ? 22.581 11.419 -39.949 1.00 93.00 93 ALA A C 1
ATOM 716 O O . ALA A 1 93 ? 22.878 12.131 -40.905 1.00 93.00 93 ALA A O 1
ATOM 717 N N . THR A 1 94 ? 23.501 10.803 -39.202 1.00 92.81 94 THR A N 1
ATOM 718 C CA . THR A 1 94 ? 24.950 10.923 -39.428 1.00 92.81 94 THR A CA 1
ATOM 719 C C . THR A 1 94 ? 25.367 10.302 -40.761 1.00 92.81 94 THR A C 1
ATOM 721 O O . THR A 1 94 ? 26.186 10.882 -41.469 1.00 92.81 94 THR A O 1
ATOM 724 N N . GLY A 1 95 ? 24.775 9.168 -41.150 1.00 91.00 95 GLY A N 1
ATOM 725 C CA . GLY A 1 95 ? 25.027 8.536 -42.449 1.00 91.00 95 GLY A CA 1
ATOM 726 C C . GLY A 1 95 ? 24.600 9.385 -43.653 1.00 91.00 95 GLY A C 1
ATOM 727 O O . GLY A 1 95 ? 25.156 9.223 -44.735 1.00 91.00 95 GLY A O 1
ATOM 728 N N . TYR A 1 96 ? 23.657 10.312 -43.463 1.00 87.56 96 TYR A N 1
ATOM 729 C CA . TYR A 1 96 ? 23.190 11.249 -44.491 1.00 87.56 96 TYR A CA 1
ATOM 730 C C . TYR A 1 96 ? 23.825 12.647 -44.392 1.00 87.56 96 TYR A C 1
ATOM 732 O O . TYR A 1 96 ? 23.430 13.546 -45.140 1.00 87.56 96 TYR A O 1
ATOM 740 N N . LEU A 1 97 ? 24.808 12.866 -43.507 1.00 84.75 97 LEU A N 1
ATOM 741 C CA . LEU A 1 97 ? 25.546 14.130 -43.493 1.00 84.75 97 LEU A CA 1
ATOM 742 C C . LEU A 1 97 ? 26.342 14.289 -44.801 1.00 84.75 97 LEU A C 1
ATOM 744 O 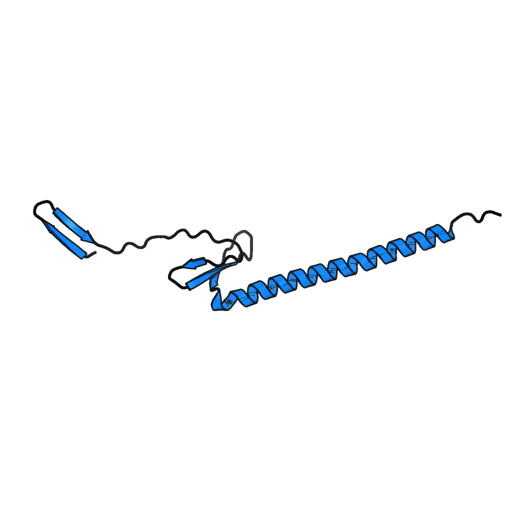O . LEU A 1 97 ? 27.008 13.346 -45.233 1.00 84.75 97 LEU A O 1
ATOM 748 N N . PRO A 1 98 ? 26.318 15.475 -45.438 1.00 77.44 98 PRO A N 1
ATOM 749 C CA . PRO A 1 98 ? 27.087 15.710 -46.650 1.00 77.44 98 PRO A CA 1
ATOM 750 C C . PRO A 1 98 ? 28.586 15.611 -46.344 1.00 77.44 98 PRO A C 1
ATOM 752 O O . PRO A 1 98 ? 29.122 16.369 -45.531 1.00 77.44 98 PRO A O 1
ATOM 755 N N . VAL A 1 99 ? 29.272 14.684 -47.015 1.00 70.38 99 VAL A N 1
ATOM 756 C CA . VAL A 1 99 ? 30.736 14.625 -47.023 1.00 70.38 99 VAL A CA 1
ATOM 757 C C . VAL A 1 99 ? 31.265 15.892 -47.692 1.00 70.38 99 VAL A C 1
ATOM 759 O O . VAL A 1 99 ? 30.994 16.144 -48.865 1.00 70.38 99 VAL A O 1
ATOM 762 N N . LYS A 1 100 ? 32.000 16.714 -46.934 1.00 64.88 100 LYS A N 1
ATOM 763 C CA . LYS A 1 100 ? 32.773 17.825 -47.498 1.00 64.88 100 LYS A CA 1
ATOM 764 C C . LYS A 1 100 ? 33.920 17.227 -48.318 1.00 64.88 100 LYS A C 1
ATOM 766 O O . LYS A 1 100 ? 34.898 16.763 -47.736 1.00 64.88 100 LYS A O 1
ATOM 771 N N . GLY A 1 101 ? 33.732 17.179 -49.636 1.00 53.72 101 GLY A N 1
ATOM 772 C CA . GLY A 1 101 ? 34.815 17.113 -50.620 1.00 53.72 101 GLY A CA 1
ATOM 773 C C . GLY A 1 101 ? 35.430 18.485 -50.844 1.00 53.72 101 GLY A C 1
ATOM 774 O O . GLY A 1 101 ? 34.717 19.489 -50.607 1.00 53.72 101 GLY A O 1
#

Sequence (101 aa):
ASVDGVSADGIRLSWAAPGEETVTLSAGDNQTVNGVEYFAHFPDENRVQILRSDQHYGTYVGELSAIEYWNERQNGVWGVVILSFITGVVLVATGYLPVKG

Secondary structure (DSSP, 8-state):
-EEEEEETTEEEEE-PPPPPP-----BT-EEEETTEEEEEEEEETTEEEEEEHHHHHHHHHHHHHHHHHHHHHHHHHHHHHHHHHHHHHHHHHHHTSPP--